Protein AF-A0A4Q4ZA10-F1 (afdb_monomer)

Mean predicted aligned error: 13.39 Å

Radius of gyration: 20.05 Å; Cα contacts (8 Å, |Δi|>4): 140; chains: 1; bounding box: 50×45×60 Å

Sequence (113 aa):
MTGTPTASTWWVEVFLGEIDGVSTASARLHTRDRTGLSAKGTAKLSPRDDDVPEIGYELATARALMNLAHQLMSSAADDISGLTHEDVTADDLEHVHEAGPARTDDPGWPSVG

pLDDT: mean 76.55, std 19.81, range [37.75, 98.56]

Foldseek 3Di:
DDDDDDDDDKDWDWDWDDDPQKTKIKIWIDDPDPPIQIFMFIGHDDPPDDPPVVVRNVRRVVRRVVRSVLVVLQVVQVVVCVVPVDRDHSVNVVPPPPPPDDDDDDDDDDDDD

Nearest PDB structures (foldseek):
  4wpy-assembly1_A-2  TM=9.479E-01  e=1.178E-07  Mycobacterium tuberculosis H37Rv
  5xs0-assembly2_M  TM=3.792E-01  e=2.345E-02  Homo sapiens
  8rjw-assembly1_F  TM=3.653E-01  e=1.938E-02  Homo sapiens
  8rjw-assembly1_E  TM=3.806E-01  e=2.838E-02  Homo sapiens
  3lyg-assembly1_A-2  TM=5.396E-01  e=4.649E-01  Colwellia psychrerythraea 34H

Organism: NCBI:txid2497878

Solvent-accessible surface area (backbone atoms only — not comparable to full-atom values): 7001 Å² total; per-residue (Å²): 135,88,76,81,89,83,86,86,88,70,51,71,50,73,50,74,48,73,56,97,80,26,24,27,17,38,29,34,45,47,62,98,55,90,76,65,50,65,21,60,18,65,24,69,70,58,96,84,49,80,90,53,70,64,61,22,40,54,49,0,38,53,43,2,48,51,47,35,50,54,51,51,44,40,53,51,23,51,55,48,20,74,74,68,80,48,94,52,53,53,75,64,65,73,61,64,78,76,80,73,74,82,87,77,90,88,86,83,84,83,88,79,134

Secondary structure (DSSP, 8-state):
--PPPP----EEEEEEEEETTEEEEEEEEE-SSS---EEEEEE---TTS---HHHHHHHHHHHHHHHHHHHHHHHHHHHHHHHHSS---HHHHH--------------PPP--

InterPro domains:
  IPR015057 Rv2632c-like [PF08962] (9-87)
  IPR038070 Rv2632c-like superfamily [G3DSA:3.30.160.240] (12-92)
  IPR038070 Rv2632c-like superfamily [SSF143212] (7-86)

Structure (mmCIF, N/CA/C/O backbone):
data_AF-A0A4Q4ZA10-F1
#
_entry.id   AF-A0A4Q4ZA10-F1
#
loop_
_atom_site.group_PDB
_atom_site.id
_atom_site.type_symbol
_atom_site.label_atom_id
_atom_site.label_alt_id
_atom_site.label_comp_id
_a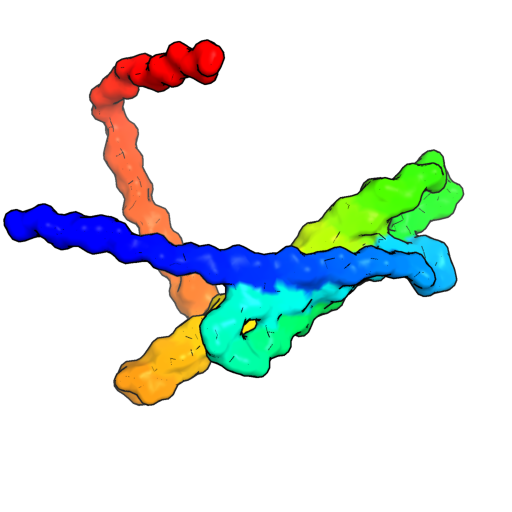tom_site.label_asym_id
_atom_site.label_entity_id
_atom_site.label_seq_id
_atom_site.pdbx_PDB_ins_code
_atom_site.Cartn_x
_atom_site.Cartn_y
_atom_site.Cartn_z
_atom_site.occupancy
_atom_site.B_iso_or_equiv
_atom_site.auth_seq_id
_atom_site.auth_comp_id
_atom_site.auth_asym_id
_atom_site.auth_atom_id
_atom_site.pdbx_PDB_model_num
ATOM 1 N N . MET A 1 1 ? -3.173 13.752 36.934 1.00 53.56 1 MET A N 1
ATOM 2 C CA . MET A 1 1 ? -3.434 12.372 36.477 1.00 53.56 1 MET A CA 1
ATOM 3 C C . MET A 1 1 ? -2.445 12.085 35.353 1.00 53.56 1 MET A C 1
ATOM 5 O O . MET A 1 1 ? -2.692 12.492 34.229 1.00 53.56 1 MET A O 1
ATOM 9 N N . THR A 1 2 ? -1.264 11.542 35.656 1.00 71.00 2 THR A N 1
ATOM 10 C CA . THR A 1 2 ? -0.252 11.225 34.632 1.00 71.00 2 THR A CA 1
ATOM 11 C C . THR A 1 2 ? -0.532 9.828 34.097 1.00 71.00 2 THR A C 1
ATOM 13 O O . THR A 1 2 ? -0.188 8.840 34.740 1.00 71.00 2 THR A O 1
ATOM 16 N N . GLY A 1 3 ? -1.225 9.746 32.962 1.00 75.31 3 GLY A N 1
ATOM 17 C CA . GLY A 1 3 ? -1.345 8.496 32.215 1.00 75.31 3 GLY A CA 1
ATOM 18 C C . GLY A 1 3 ? 0.005 8.129 31.600 1.00 75.31 3 GLY A C 1
ATOM 19 O O . GLY A 1 3 ? 0.712 9.000 31.096 1.00 75.31 3 GLY A O 1
ATOM 20 N N . THR A 1 4 ? 0.385 6.855 31.661 1.00 83.25 4 THR A N 1
ATOM 21 C CA . THR A 1 4 ? 1.558 6.350 30.938 1.00 83.25 4 THR A CA 1
ATOM 22 C C . THR A 1 4 ? 1.223 6.292 29.442 1.00 83.25 4 THR A C 1
ATOM 24 O O . THR A 1 4 ? 0.201 5.695 29.098 1.00 83.25 4 THR A O 1
ATOM 27 N N . PRO A 1 5 ? 2.036 6.879 28.545 1.00 81.69 5 PRO A N 1
ATOM 28 C CA . PRO A 1 5 ? 1.797 6.758 27.114 1.00 81.69 5 PRO A CA 1
ATOM 29 C C . PRO A 1 5 ? 1.912 5.293 26.683 1.00 81.69 5 PRO A C 1
ATOM 31 O O . PRO A 1 5 ? 2.904 4.625 26.975 1.00 81.69 5 PRO A O 1
ATOM 34 N N . THR A 1 6 ? 0.902 4.794 25.975 1.00 87.81 6 THR A N 1
ATOM 35 C CA . THR A 1 6 ? 0.936 3.481 25.324 1.00 87.81 6 THR A CA 1
ATOM 36 C C . THR A 1 6 ? 1.317 3.645 23.858 1.00 87.81 6 THR A C 1
ATOM 38 O O . THR A 1 6 ? 0.725 4.472 23.169 1.00 87.81 6 THR A O 1
ATOM 41 N N . ALA A 1 7 ? 2.251 2.830 23.365 1.00 86.38 7 ALA A N 1
ATOM 42 C CA . ALA A 1 7 ? 2.641 2.790 21.956 1.00 86.38 7 ALA A CA 1
ATOM 43 C C . ALA A 1 7 ? 2.383 1.400 21.359 1.00 86.38 7 ALA A C 1
ATOM 45 O O . ALA A 1 7 ? 2.444 0.384 22.055 1.00 86.38 7 ALA A O 1
ATOM 46 N N . SER A 1 8 ? 2.087 1.355 20.063 1.00 88.75 8 SER A N 1
ATOM 47 C CA . SER A 1 8 ? 2.004 0.122 19.277 1.00 88.75 8 SER A CA 1
ATOM 48 C C . SER A 1 8 ? 2.740 0.316 17.956 1.00 88.75 8 SER A C 1
ATOM 50 O O . SER A 1 8 ? 2.795 1.428 17.439 1.00 88.75 8 SER A O 1
ATOM 52 N N . THR A 1 9 ? 3.295 -0.769 17.420 1.00 90.06 9 THR A N 1
ATOM 53 C CA . THR A 1 9 ? 4.040 -0.766 16.156 1.00 90.06 9 THR A CA 1
ATOM 54 C C . THR A 1 9 ? 3.278 -1.561 15.110 1.00 90.06 9 THR A C 1
ATOM 56 O O . THR A 1 9 ? 2.914 -2.710 15.367 1.00 90.06 9 THR A O 1
ATOM 59 N N . TRP A 1 10 ? 3.091 -0.970 13.932 1.00 92.44 10 TRP A N 1
ATOM 60 C CA . TRP A 1 10 ? 2.647 -1.648 12.713 1.00 92.44 10 TRP A CA 1
ATOM 61 C C . TRP A 1 10 ? 3.764 -1.609 11.672 1.00 92.44 10 TRP A C 1
ATOM 63 O O . TRP 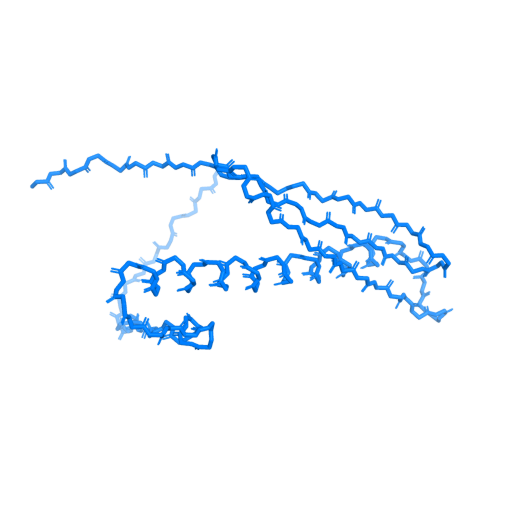A 1 10 ? 4.662 -0.769 11.750 1.00 92.44 10 TRP A O 1
ATOM 73 N N . TRP A 1 11 ? 3.721 -2.530 10.714 1.00 93.75 11 TRP A N 1
ATOM 74 C CA . TRP A 1 11 ? 4.747 -2.664 9.684 1.00 93.75 11 TRP A CA 1
ATOM 75 C C . TRP A 1 11 ? 4.110 -2.798 8.305 1.00 93.75 11 TRP A C 1
ATOM 77 O O . TRP A 1 11 ? 3.022 -3.357 8.160 1.00 93.75 11 TRP A O 1
ATOM 87 N N . VAL A 1 12 ? 4.800 -2.264 7.298 1.00 96.06 12 VAL A N 1
ATOM 88 C CA . VAL A 1 12 ? 4.419 -2.388 5.891 1.00 96.06 12 VA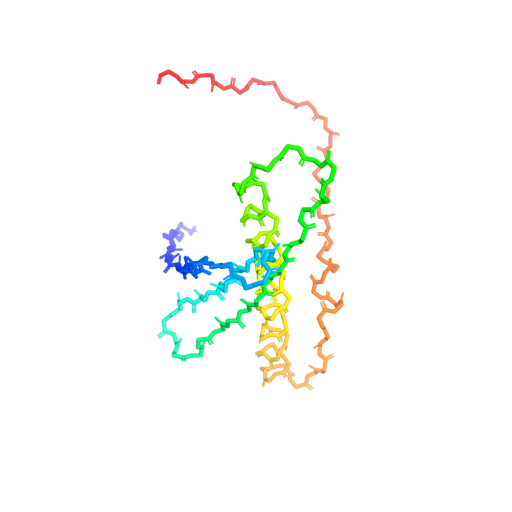L A CA 1
ATOM 89 C C . VAL A 1 12 ? 5.521 -3.143 5.161 1.00 96.06 12 VAL A C 1
ATOM 91 O O . VAL A 1 12 ? 6.677 -2.728 5.189 1.00 96.06 12 VAL A O 1
ATOM 94 N N . GLU A 1 13 ? 5.164 -4.238 4.496 1.00 96.44 13 GLU A N 1
ATOM 95 C CA . GLU A 1 13 ? 6.048 -4.908 3.539 1.00 96.44 13 GLU A CA 1
ATOM 96 C C . GLU A 1 13 ? 5.801 -4.349 2.144 1.00 96.44 13 GLU A C 1
ATOM 98 O O . GLU A 1 13 ? 4.651 -4.273 1.709 1.00 96.44 13 GLU A O 1
ATOM 103 N N . VAL A 1 14 ? 6.868 -3.997 1.429 1.00 97.38 14 VAL A N 1
ATOM 104 C CA . VAL A 1 14 ? 6.782 -3.562 0.033 1.00 97.38 14 VAL A CA 1
ATOM 105 C C . VAL A 1 14 ? 7.496 -4.575 -0.853 1.00 97.38 14 VAL A C 1
ATOM 107 O O . VAL A 1 14 ? 8.702 -4.777 -0.740 1.00 97.38 14 VAL A O 1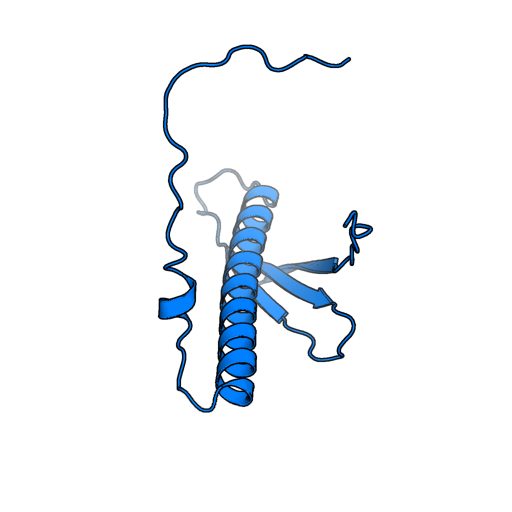
ATOM 110 N N . PHE A 1 15 ? 6.740 -5.200 -1.752 1.00 97.25 15 PHE A N 1
ATOM 111 C CA . PHE A 1 15 ? 7.255 -6.104 -2.775 1.00 97.25 15 PHE A CA 1
ATOM 112 C C . PHE A 1 15 ? 7.429 -5.335 -4.077 1.00 97.25 15 PHE A C 1
ATOM 114 O O . PHE A 1 15 ? 6.446 -4.828 -4.618 1.00 97.25 15 PHE A O 1
ATOM 121 N N . LEU A 1 16 ? 8.662 -5.261 -4.570 1.00 95.69 16 LEU A N 1
ATOM 122 C CA . LEU A 1 16 ? 9.007 -4.602 -5.826 1.00 95.69 16 LEU A CA 1
ATOM 123 C C . LEU A 1 16 ? 9.169 -5.633 -6.939 1.00 95.69 16 LEU A C 1
ATOM 125 O O . LEU A 1 16 ? 9.625 -6.752 -6.703 1.00 95.69 16 LEU A O 1
ATOM 129 N N . GLY A 1 17 ? 8.820 -5.249 -8.158 1.00 92.19 17 GLY A N 1
ATOM 130 C CA . GLY A 1 17 ? 9.054 -6.071 -9.339 1.00 92.19 17 GLY A CA 1
ATOM 131 C C . GLY A 1 17 ? 8.856 -5.279 -10.618 1.00 92.19 17 GLY A C 1
ATOM 132 O O . GLY A 1 17 ? 8.356 -4.160 -10.587 1.00 92.19 17 GLY A O 1
ATOM 133 N N . GLU A 1 18 ? 9.194 -5.868 -11.750 1.00 90.75 18 GLU A N 1
ATOM 134 C CA . GLU A 1 18 ? 9.041 -5.243 -13.059 1.00 90.75 18 GLU A CA 1
ATOM 135 C C . GLU A 1 18 ? 8.251 -6.171 -13.981 1.00 90.75 18 GLU A C 1
ATOM 137 O O . GLU A 1 18 ? 8.457 -7.387 -13.971 1.00 90.75 18 GLU A O 1
ATOM 142 N N . ILE A 1 19 ? 7.327 -5.604 -14.758 1.00 89.25 19 ILE A N 1
ATOM 143 C CA . ILE A 1 19 ? 6.555 -6.325 -15.774 1.00 89.25 19 ILE A CA 1
ATOM 144 C C . ILE A 1 19 ? 6.568 -5.479 -17.046 1.00 89.25 19 ILE A C 1
ATOM 146 O O . ILE A 1 19 ? 6.090 -4.349 -17.031 1.00 89.25 19 ILE A O 1
ATOM 150 N N . ASP A 1 20 ? 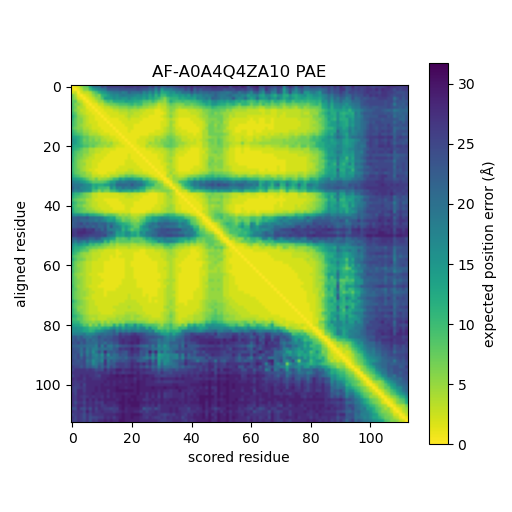7.120 -6.014 -18.135 1.00 88.50 20 ASP A N 1
ATOM 151 C CA . ASP A 1 20 ? 7.171 -5.358 -19.452 1.00 88.50 20 ASP A CA 1
ATOM 152 C C . ASP A 1 20 ? 7.760 -3.927 -19.425 1.00 88.50 20 ASP A C 1
ATOM 154 O O . ASP A 1 20 ? 7.241 -3.008 -20.068 1.00 88.50 20 ASP A O 1
ATOM 158 N N . GLY A 1 21 ? 8.833 -3.717 -18.650 1.00 84.88 21 GLY A N 1
ATOM 159 C CA . GLY A 1 21 ? 9.471 -2.404 -18.481 1.00 84.88 21 GLY A CA 1
ATOM 160 C C . GLY A 1 21 ? 8.655 -1.413 -17.640 1.00 84.88 21 GLY A C 1
ATOM 161 O O . GLY A 1 21 ? 8.854 -0.200 -17.724 1.00 84.88 21 GLY A O 1
ATOM 162 N N . VAL A 1 22 ? 7.688 -1.904 -16.863 1.00 89.62 22 VAL A N 1
ATOM 163 C CA . VAL A 1 22 ? 6.912 -1.123 -15.895 1.00 89.62 22 VAL A CA 1
ATOM 164 C C . VAL A 1 22 ? 7.305 -1.566 -14.493 1.00 89.62 22 VAL A C 1
ATOM 166 O O . VAL A 1 22 ? 7.088 -2.720 -14.117 1.00 89.62 22 VAL A O 1
ATOM 169 N N . SER A 1 23 ? 7.837 -0.643 -13.696 1.00 93.31 23 SER A N 1
ATOM 170 C CA . SER A 1 23 ? 8.093 -0.866 -12.276 1.00 93.31 23 SER A CA 1
ATOM 171 C C . SER A 1 23 ? 6.771 -1.028 -11.531 1.00 93.31 23 SER A C 1
ATOM 173 O O . SER A 1 23 ? 5.810 -0.282 -11.736 1.00 93.31 23 SER A O 1
ATOM 175 N N . THR A 1 24 ? 6.722 -1.997 -10.633 1.00 96.25 24 THR A N 1
ATOM 176 C CA . THR A 1 24 ? 5.555 -2.353 -9.832 1.00 96.25 24 THR A CA 1
ATOM 177 C C . THR A 1 24 ? 5.947 -2.431 -8.363 1.00 96.25 24 THR A C 1
ATOM 179 O O . THR A 1 24 ? 7.061 -2.829 -8.022 1.00 96.25 24 THR A O 1
ATOM 182 N N . ALA A 1 25 ? 5.017 -2.057 -7.491 1.00 98.00 25 ALA A N 1
ATOM 183 C CA . ALA A 1 25 ? 5.139 -2.214 -6.053 1.00 98.00 25 ALA A CA 1
ATOM 184 C C . ALA A 1 25 ? 3.819 -2.733 -5.474 1.00 98.00 25 ALA A C 1
ATOM 186 O O . ALA A 1 25 ? 2.739 -2.327 -5.909 1.00 98.00 25 ALA A O 1
ATOM 187 N N . SER A 1 26 ? 3.892 -3.620 -4.486 1.00 98.19 26 SER A N 1
ATOM 188 C CA . SER A 1 26 ? 2.755 -4.036 -3.659 1.00 98.19 26 SER A CA 1
ATOM 189 C C . SER A 1 26 ? 3.080 -3.780 -2.193 1.00 98.19 26 SER A C 1
ATOM 191 O O . SER A 1 26 ? 4.011 -4.381 -1.669 1.00 98.19 26 SER A O 1
ATOM 193 N N . ALA A 1 27 ? 2.323 -2.900 -1.544 1.00 98.12 27 ALA A N 1
ATOM 194 C CA . ALA A 1 27 ? 2.450 -2.574 -0.130 1.00 98.12 27 ALA A CA 1
ATOM 195 C C . ALA A 1 27 ? 1.421 -3.372 0.678 1.00 98.12 27 ALA A C 1
ATOM 197 O O . ALA A 1 27 ? 0.235 -3.356 0.348 1.00 98.12 27 ALA A O 1
ATOM 198 N N . ARG A 1 28 ? 1.860 -4.063 1.728 1.00 96.50 28 ARG A N 1
ATOM 199 C CA . ARG A 1 28 ? 1.014 -4.862 2.618 1.00 96.50 28 ARG A CA 1
ATOM 200 C C . ARG A 1 28 ? 1.162 -4.374 4.050 1.00 96.50 28 ARG A C 1
ATOM 202 O O . ARG A 1 28 ? 2.254 -4.459 4.605 1.00 96.50 28 ARG A O 1
ATOM 209 N N . LEU A 1 29 ? 0.069 -3.896 4.638 1.00 95.38 29 LEU A N 1
ATOM 210 C CA . LEU A 1 29 ? 0.013 -3.521 6.045 1.00 95.38 29 LEU A CA 1
ATOM 211 C C . LEU A 1 29 ? -0.197 -4.763 6.908 1.00 95.38 29 LEU A C 1
ATOM 213 O O . LEU A 1 29 ? -1.063 -5.598 6.637 1.00 95.38 29 LEU A O 1
ATOM 217 N N . HIS A 1 30 ? 0.561 -4.832 7.992 1.00 91.06 30 HIS A N 1
ATOM 218 C CA . HIS A 1 30 ? 0.408 -5.843 9.019 1.00 91.06 30 HIS A CA 1
ATOM 219 C C . HIS A 1 30 ? 0.079 -5.175 10.349 1.00 91.06 30 HIS A C 1
ATOM 221 O O . HIS A 1 30 ? 0.900 -4.462 10.938 1.00 91.06 30 HIS A O 1
ATOM 227 N N . THR A 1 31 ? -1.138 -5.426 10.819 1.00 86.44 31 THR A N 1
ATOM 228 C CA . THR A 1 31 ? -1.630 -4.997 12.130 1.00 86.44 31 THR A CA 1
ATOM 229 C C . THR A 1 31 ? -1.818 -6.222 13.033 1.00 86.44 31 THR A C 1
ATOM 231 O O . THR A 1 31 ? -1.458 -7.346 12.672 1.00 86.44 31 THR A O 1
ATOM 234 N N . ARG A 1 32 ? -2.334 -6.019 14.252 1.00 76.19 32 ARG A N 1
ATOM 235 C CA . ARG A 1 32 ? -2.660 -7.135 15.158 1.00 76.19 32 ARG A CA 1
ATOM 236 C C . ARG A 1 32 ? -3.809 -7.994 14.628 1.00 76.19 32 ARG A C 1
ATOM 238 O O . ARG A 1 32 ? -3.840 -9.192 14.909 1.00 76.19 32 ARG A O 1
ATOM 245 N N . ASP A 1 33 ? -4.697 -7.391 13.847 1.00 63.94 33 ASP A N 1
ATOM 246 C CA . ASP A 1 33 ? -5.850 -8.057 13.269 1.00 63.94 33 ASP A CA 1
ATOM 247 C C . ASP A 1 33 ? -5.501 -8.545 11.862 1.00 63.94 33 ASP A C 1
ATOM 249 O O . ASP A 1 33 ? -4.812 -7.889 11.085 1.00 63.94 33 ASP A O 1
ATOM 253 N N . ARG A 1 34 ? -5.932 -9.763 11.524 1.00 55.88 34 ARG A N 1
ATOM 254 C CA . ARG A 1 34 ? -5.577 -10.434 10.258 1.00 55.88 34 ARG A CA 1
ATOM 255 C C . ARG A 1 34 ? -6.245 -9.825 9.015 1.00 55.88 34 ARG A C 1
ATOM 257 O O . ARG A 1 34 ? -6.164 -10.418 7.938 1.00 55.88 34 ARG A O 1
ATOM 264 N N . THR A 1 35 ? -6.878 -8.662 9.140 1.00 61.03 35 THR A N 1
ATOM 265 C CA . THR A 1 35 ? -7.351 -7.823 8.036 1.00 61.03 35 THR A CA 1
ATOM 266 C C . THR A 1 35 ? -6.139 -7.220 7.323 1.00 61.03 35 THR A C 1
ATOM 268 O O . THR A 1 35 ? -5.747 -6.076 7.518 1.00 61.03 35 THR A O 1
ATOM 271 N N . GLY A 1 36 ? -5.465 -8.050 6.525 1.00 74.94 36 GLY A N 1
ATOM 272 C CA . GLY A 1 36 ? -4.283 -7.645 5.775 1.00 74.94 36 GLY A CA 1
ATOM 273 C C . GLY A 1 36 ? -4.666 -6.708 4.637 1.00 74.94 36 GLY A C 1
ATOM 274 O O . GLY A 1 36 ? -4.990 -7.178 3.547 1.00 74.94 36 GLY A O 1
ATOM 275 N N . LEU A 1 37 ? -4.615 -5.398 4.882 1.00 92.81 37 LEU A N 1
ATOM 276 C CA . LEU A 1 37 ? -4.740 -4.404 3.822 1.00 92.81 37 LEU A CA 1
ATOM 277 C C . LEU A 1 37 ? -3.533 -4.503 2.893 1.00 92.81 37 LEU A C 1
ATOM 279 O O . LEU A 1 37 ? -2.383 -4.621 3.331 1.00 92.81 37 LEU A O 1
ATOM 283 N N . SER A 1 38 ? -3.797 -4.466 1.592 1.00 95.56 38 SER A N 1
ATOM 284 C CA . SER A 1 38 ? -2.739 -4.450 0.594 1.00 95.56 38 SER A CA 1
ATOM 285 C C . SER A 1 38 ? -3.137 -3.624 -0.615 1.00 95.56 38 SER A C 1
ATOM 287 O O . SER A 1 38 ? -4.283 -3.643 -1.067 1.00 95.56 38 SER A O 1
ATOM 289 N N . ALA A 1 39 ? -2.167 -2.905 -1.159 1.00 97.88 39 ALA A N 1
ATOM 290 C CA . ALA A 1 39 ? -2.373 -2.021 -2.287 1.00 97.88 39 ALA A CA 1
ATOM 291 C C . ALA A 1 39 ? -1.202 -2.097 -3.261 1.00 97.88 39 ALA A C 1
ATOM 293 O O . ALA A 1 39 ? -0.084 -2.458 -2.895 1.00 97.88 39 ALA A O 1
ATOM 294 N N . LYS A 1 40 ? -1.467 -1.760 -4.523 1.00 98.12 40 LYS A N 1
ATOM 295 C CA . LYS A 1 40 ? -0.477 -1.808 -5.603 1.00 98.12 40 LYS A CA 1
ATOM 296 C C . LYS A 1 40 ? -0.221 -0.426 -6.176 1.00 98.12 40 LYS A C 1
ATOM 298 O O . LYS A 1 40 ? -1.109 0.423 -6.168 1.00 98.12 40 LYS A O 1
ATOM 303 N N . GLY A 1 41 ? 0.971 -0.236 -6.722 1.00 97.69 41 GLY A N 1
ATOM 304 C CA . GLY A 1 41 ? 1.366 0.936 -7.490 1.00 97.69 41 GLY A CA 1
ATOM 305 C C . GLY A 1 41 ? 2.242 0.528 -8.668 1.00 97.69 41 GLY A C 1
ATOM 306 O O . GLY A 1 41 ? 2.929 -0.491 -8.625 1.00 97.69 41 GLY A O 1
ATOM 307 N N . THR A 1 42 ? 2.191 1.311 -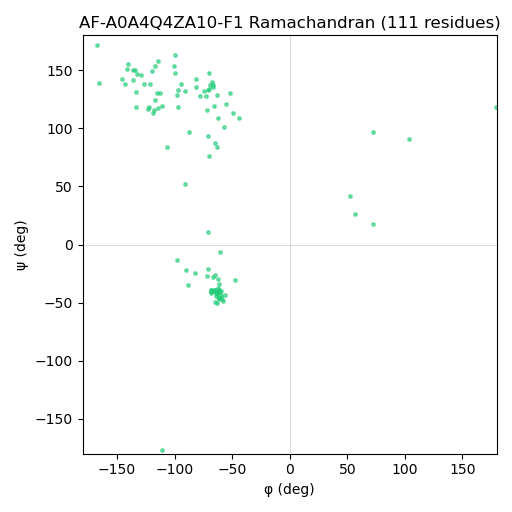9.742 1.00 96.38 42 THR A N 1
ATOM 308 C CA . THR A 1 42 ? 2.982 1.073 -10.956 1.00 96.38 42 THR A CA 1
ATOM 309 C C . THR A 1 42 ? 3.586 2.373 -11.458 1.00 96.38 42 THR A C 1
ATOM 311 O O . THR A 1 42 ? 2.970 3.432 -11.314 1.00 96.38 42 THR A O 1
ATOM 314 N N . ALA A 1 43 ? 4.742 2.307 -12.106 1.00 93.06 43 ALA A N 1
ATOM 315 C CA . ALA A 1 43 ? 5.393 3.434 -12.756 1.00 93.06 43 ALA A CA 1
ATOM 316 C C . ALA A 1 43 ? 6.066 2.987 -14.054 1.00 93.06 43 ALA A C 1
ATOM 318 O O . ALA A 1 43 ? 6.681 1.930 -14.114 1.00 93.06 43 ALA A O 1
ATOM 319 N N . LYS A 1 44 ? 5.939 3.808 -15.096 1.00 85.50 44 LYS A N 1
ATOM 320 C CA . LYS A 1 44 ? 6.616 3.607 -16.374 1.00 85.50 44 LYS A CA 1
ATOM 321 C C . LYS A 1 44 ? 7.538 4.796 -16.599 1.00 85.50 44 LYS A C 1
ATOM 323 O O . LYS A 1 44 ? 7.038 5.917 -16.700 1.00 85.50 44 LYS A O 1
ATOM 328 N N . LEU A 1 45 ? 8.845 4.553 -16.637 1.00 72.94 45 LEU A N 1
ATOM 329 C CA . LEU A 1 45 ? 9.819 5.572 -17.022 1.00 72.94 45 LEU A CA 1
ATOM 330 C C . LEU A 1 45 ? 9.682 5.860 -18.523 1.00 72.94 45 LEU A C 1
ATOM 332 O O . LEU A 1 45 ? 9.275 4.993 -19.306 1.00 72.94 45 LEU A O 1
ATOM 336 N N . SER A 1 46 ? 9.944 7.103 -18.929 1.00 63.16 46 SER A N 1
ATOM 337 C CA . SER A 1 46 ? 9.946 7.444 -20.348 1.00 63.16 46 SER A CA 1
ATOM 338 C C . SER A 1 46 ? 11.132 6.741 -21.013 1.00 63.16 46 SER A C 1
ATOM 340 O O . SER A 1 46 ? 12.227 6.797 -20.469 1.00 63.16 46 SER A O 1
ATOM 342 N N . PRO A 1 47 ? 10.995 6.183 -22.230 1.00 58.47 47 PRO A N 1
ATOM 343 C CA . PRO A 1 47 ? 12.129 5.618 -22.975 1.00 58.47 47 PRO A CA 1
ATOM 344 C C . PRO A 1 47 ? 13.240 6.631 -23.308 1.00 58.47 47 PRO A C 1
ATOM 346 O O . PRO A 1 47 ? 14.233 6.273 -23.934 1.00 58.47 47 PRO A O 1
ATOM 349 N N . ARG A 1 48 ? 13.004 7.919 -23.018 1.00 58.62 48 ARG A N 1
ATOM 350 C CA . ARG A 1 48 ? 13.935 9.037 -23.210 1.00 58.62 48 ARG A CA 1
ATOM 351 C C . ARG A 1 48 ? 14.681 9.431 -21.938 1.00 58.62 48 ARG A C 1
ATOM 353 O O . ARG A 1 48 ? 15.613 10.221 -22.046 1.00 58.62 48 ARG A O 1
ATOM 360 N N . ASP A 1 49 ? 14.234 8.951 -20.785 1.00 59.75 49 ASP A N 1
ATOM 361 C CA . ASP A 1 49 ? 14.938 9.161 -19.530 1.00 59.75 49 ASP A CA 1
ATOM 362 C C . ASP A 1 49 ? 16.054 8.117 -19.459 1.00 59.75 49 ASP A C 1
ATOM 364 O O . ASP A 1 49 ? 15.869 6.989 -19.924 1.00 59.75 49 ASP A O 1
ATOM 368 N N . ASP A 1 50 ? 17.218 8.496 -18.926 1.00 56.44 50 ASP A N 1
ATOM 369 C CA . ASP A 1 50 ? 18.242 7.509 -18.597 1.00 56.44 50 ASP A CA 1
ATOM 370 C C . ASP A 1 50 ? 17.583 6.433 -17.732 1.00 56.44 50 ASP A C 1
ATOM 372 O O . ASP A 1 50 ? 16.848 6.745 -16.791 1.00 56.44 50 ASP A O 1
ATOM 376 N N . ASP A 1 51 ? 17.788 5.175 -18.113 1.00 55.03 51 ASP A N 1
ATOM 377 C CA . ASP A 1 51 ? 17.184 4.013 -17.478 1.00 55.03 51 ASP A CA 1
ATOM 378 C C . ASP A 1 51 ? 17.738 3.933 -16.048 1.00 55.03 51 ASP A C 1
ATOM 380 O O . ASP A 1 51 ? 18.781 3.327 -15.788 1.00 55.03 51 ASP A O 1
ATOM 384 N N . VAL A 1 52 ? 17.083 4.629 -15.116 1.00 63.53 52 VAL A N 1
ATOM 385 C CA . VAL A 1 52 ? 17.355 4.565 -13.680 1.00 63.53 52 VAL A CA 1
ATOM 386 C C . VAL A 1 52 ? 16.210 3.772 -13.053 1.00 63.53 52 VAL A C 1
ATOM 388 O O . VAL A 1 52 ? 15.248 4.371 -12.561 1.00 63.53 52 VAL A O 1
ATOM 391 N N . PRO A 1 53 ? 16.288 2.423 -13.065 1.00 67.00 53 PRO A N 1
ATOM 392 C CA . PRO A 1 53 ? 15.270 1.542 -12.498 1.00 67.00 53 PRO A CA 1
ATOM 393 C C . PRO A 1 53 ? 14.804 1.940 -11.091 1.00 67.00 53 PRO A C 1
ATOM 395 O O . PRO A 1 53 ? 13.641 1.739 -10.742 1.00 67.00 53 PRO A O 1
ATOM 398 N N . GLU A 1 54 ? 15.685 2.545 -10.289 1.00 76.75 54 GLU A N 1
ATOM 399 C CA . GLU A 1 54 ? 15.387 2.991 -8.924 1.00 76.75 54 GLU A CA 1
ATOM 400 C C . GLU A 1 54 ? 14.266 4.045 -8.868 1.00 76.75 54 GLU A C 1
ATOM 402 O O . GLU A 1 54 ? 13.368 3.915 -8.038 1.00 76.75 54 GLU A O 1
ATOM 407 N N . ILE A 1 55 ? 14.209 4.998 -9.810 1.00 85.06 55 ILE A N 1
ATOM 408 C CA . ILE A 1 55 ? 13.164 6.044 -9.839 1.00 85.06 55 ILE A CA 1
ATOM 409 C C . ILE A 1 55 ? 11.781 5.424 -10.089 1.00 85.06 55 ILE A C 1
ATOM 411 O O . ILE A 1 55 ? 10.773 5.821 -9.495 1.00 85.06 55 ILE A O 1
ATOM 415 N N . GLY A 1 56 ? 11.718 4.417 -10.964 1.00 90.75 56 GLY A N 1
ATOM 416 C CA . GLY A 1 56 ? 10.487 3.681 -11.230 1.00 90.75 56 GLY A CA 1
ATOM 417 C C . GLY A 1 56 ? 9.986 2.944 -9.986 1.00 90.75 56 GLY A C 1
ATOM 418 O O . GLY A 1 56 ? 8.790 2.987 -9.682 1.00 90.75 56 GL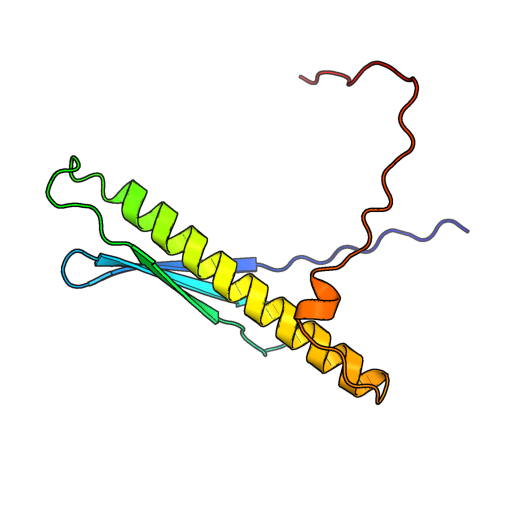Y A O 1
ATOM 419 N N . TYR A 1 57 ? 10.886 2.323 -9.220 1.00 92.25 57 TYR A N 1
ATOM 420 C CA . TYR A 1 57 ? 10.527 1.654 -7.969 1.00 92.25 57 TYR A CA 1
ATOM 421 C C . TYR A 1 57 ? 10.094 2.621 -6.871 1.00 92.25 57 TYR A C 1
ATOM 423 O O . TYR A 1 57 ? 9.102 2.344 -6.194 1.00 92.25 57 TYR A O 1
ATOM 431 N N . GLU A 1 58 ? 10.765 3.761 -6.716 1.00 94.56 58 GLU A N 1
ATOM 432 C CA . GLU A 1 58 ? 10.363 4.811 -5.776 1.00 94.56 58 GLU A CA 1
ATOM 433 C C . GLU A 1 58 ? 8.946 5.307 -6.082 1.00 94.56 58 GLU A C 1
ATOM 435 O O . GLU A 1 58 ? 8.080 5.332 -5.202 1.00 94.56 58 GLU A O 1
ATOM 440 N N . LEU A 1 59 ? 8.665 5.615 -7.353 1.00 94.75 59 LEU A N 1
ATOM 441 C CA . LEU A 1 59 ? 7.356 6.112 -7.768 1.00 94.75 59 LEU A CA 1
ATOM 442 C C . LEU A 1 59 ? 6.262 5.040 -7.659 1.00 94.75 59 LEU A C 1
ATOM 444 O O . LEU A 1 59 ? 5.149 5.332 -7.213 1.00 94.75 59 LEU A O 1
ATOM 448 N N . ALA A 1 60 ? 6.557 3.796 -8.047 1.00 96.44 60 ALA A N 1
ATOM 449 C CA . ALA A 1 60 ? 5.630 2.683 -7.869 1.00 96.44 60 ALA A CA 1
ATOM 450 C C . ALA A 1 60 ? 5.325 2.456 -6.379 1.00 96.44 60 ALA A C 1
ATOM 452 O O . ALA A 1 60 ? 4.162 2.266 -6.018 1.00 96.44 60 ALA A O 1
ATOM 453 N N . THR A 1 61 ? 6.339 2.551 -5.513 1.00 97.75 61 THR A N 1
ATOM 454 C CA . THR A 1 61 ? 6.202 2.426 -4.055 1.00 97.75 61 THR A CA 1
ATOM 455 C C . THR A 1 61 ? 5.334 3.531 -3.479 1.00 97.75 61 THR A C 1
ATOM 457 O O . THR A 1 61 ? 4.371 3.233 -2.775 1.00 97.75 61 THR A O 1
ATOM 460 N N . ALA A 1 62 ? 5.605 4.793 -3.819 1.00 98.00 62 ALA A N 1
ATOM 461 C CA . ALA A 1 62 ? 4.807 5.929 -3.359 1.00 98.00 62 ALA A CA 1
ATOM 462 C C . ALA A 1 62 ? 3.324 5.760 -3.724 1.00 98.00 62 ALA A C 1
ATOM 464 O O . ALA A 1 62 ? 2.445 5.943 -2.883 1.00 98.00 62 ALA A O 1
ATOM 465 N N . ARG A 1 63 ? 3.041 5.315 -4.956 1.00 98.25 63 ARG A N 1
ATOM 466 C CA . ARG A 1 63 ? 1.673 5.022 -5.415 1.00 98.25 63 ARG A CA 1
ATOM 467 C C . ARG A 1 63 ? 1.030 3.868 -4.646 1.00 98.25 63 ARG A C 1
ATOM 469 O O . ARG A 1 63 ? -0.141 3.960 -4.289 1.00 98.25 63 ARG A O 1
ATOM 476 N N . ALA A 1 64 ? 1.776 2.800 -4.364 1.00 98.56 64 ALA A N 1
ATOM 477 C CA . ALA A 1 64 ? 1.273 1.690 -3.559 1.00 98.56 64 ALA A CA 1
ATOM 478 C C . ALA A 1 64 ? 0.933 2.139 -2.128 1.00 98.56 64 ALA A C 1
ATOM 480 O O . ALA A 1 64 ? -0.118 1.767 -1.610 1.00 98.56 64 ALA A O 1
ATOM 481 N N . LEU A 1 65 ? 1.779 2.971 -1.514 1.00 98.31 65 LEU A N 1
ATOM 482 C CA . LEU A 1 65 ? 1.561 3.505 -0.168 1.00 98.31 65 LEU A CA 1
ATOM 483 C C . LEU A 1 65 ? 0.391 4.492 -0.108 1.00 98.31 65 LEU A C 1
ATOM 485 O O . LEU A 1 65 ? -0.393 4.426 0.832 1.00 98.31 65 LEU A O 1
ATOM 489 N N . MET A 1 66 ? 0.219 5.347 -1.118 1.00 98.50 66 MET A N 1
ATOM 490 C CA . MET A 1 66 ? -0.941 6.241 -1.217 1.00 98.50 66 MET A CA 1
ATOM 491 C C . MET A 1 66 ? -2.249 5.446 -1.306 1.00 98.50 66 MET A C 1
ATOM 493 O O . MET A 1 66 ? -3.185 5.691 -0.551 1.00 98.50 66 MET A O 1
ATOM 497 N N . ASN A 1 67 ? -2.285 4.422 -2.163 1.00 98.19 67 ASN A N 1
ATOM 498 C CA . ASN A 1 67 ? -3.448 3.544 -2.270 1.00 98.19 67 ASN A CA 1
ATOM 499 C C . ASN A 1 67 ? -3.718 2.782 -0.960 1.00 98.19 67 ASN A C 1
ATOM 501 O O . ASN A 1 67 ? -4.875 2.593 -0.590 1.00 98.19 67 ASN A O 1
ATOM 505 N N . LEU A 1 68 ? -2.669 2.360 -0.247 1.00 97.50 68 LEU A N 1
ATOM 506 C CA . LEU A 1 68 ? -2.800 1.718 1.063 1.00 97.50 68 LEU A CA 1
ATOM 507 C C . LEU A 1 68 ? -3.349 2.690 2.116 1.00 97.50 68 LEU A C 1
ATOM 509 O O . LEU A 1 68 ? -4.194 2.295 2.914 1.00 97.50 68 LEU A O 1
ATOM 513 N N . ALA A 1 69 ? -2.911 3.952 2.099 1.00 96.44 69 ALA A N 1
ATOM 514 C CA . ALA A 1 69 ? -3.422 4.993 2.985 1.00 96.44 69 ALA A CA 1
ATOM 515 C C . ALA A 1 69 ? -4.919 5.239 2.753 1.00 96.44 69 ALA A C 1
ATOM 517 O O . ALA A 1 69 ? -5.683 5.232 3.713 1.00 96.44 69 ALA A O 1
ATOM 518 N N . HIS A 1 70 ? -5.360 5.349 1.494 1.00 96.44 70 HIS A N 1
ATOM 519 C CA . HIS A 1 70 ? -6.786 5.482 1.171 1.00 96.44 70 HIS A CA 1
ATOM 520 C C . HIS A 1 70 ? -7.610 4.287 1.676 1.00 96.44 70 HIS A C 1
ATOM 522 O O . HIS A 1 70 ? -8.670 4.474 2.268 1.00 96.44 70 HIS A O 1
ATOM 528 N N . GLN A 1 71 ? -7.113 3.056 1.501 1.00 94.94 71 GLN A N 1
ATOM 529 C CA . GLN A 1 71 ? -7.789 1.869 2.039 1.00 94.94 71 GLN A CA 1
ATOM 530 C C . GLN A 1 71 ? -7.871 1.891 3.569 1.00 94.94 71 GLN A C 1
ATOM 532 O O . GLN A 1 71 ? -8.897 1.518 4.131 1.00 94.94 71 GLN A O 1
ATOM 537 N N . LEU A 1 72 ? -6.804 2.327 4.244 1.00 93.50 72 LEU A N 1
ATOM 538 C CA . LEU A 1 72 ? -6.779 2.416 5.700 1.00 93.50 72 LEU A CA 1
ATOM 539 C C . LEU A 1 72 ? -7.767 3.469 6.219 1.00 93.50 72 LEU A C 1
ATOM 541 O O . LEU A 1 72 ? -8.451 3.212 7.205 1.00 93.50 72 LEU A O 1
ATOM 545 N N . MET A 1 73 ? -7.887 4.612 5.537 1.00 92.81 73 MET A N 1
ATOM 546 C CA . MET A 1 73 ? -8.894 5.627 5.863 1.00 92.81 73 MET A CA 1
ATOM 547 C C . MET A 1 73 ? -10.316 5.097 5.659 1.00 92.81 73 MET A C 1
ATOM 549 O O . MET A 1 73 ? -11.146 5.261 6.546 1.00 92.81 73 MET A O 1
ATOM 553 N N . SER A 1 74 ? -10.582 4.391 4.553 1.00 90.88 74 SER A N 1
ATOM 554 C CA . SER A 1 74 ? -11.884 3.745 4.326 1.00 90.88 74 SER A CA 1
ATOM 555 C C . SER A 1 74 ? -12.215 2.732 5.423 1.00 90.88 74 SER A C 1
ATOM 557 O O . SER A 1 74 ? -13.314 2.762 5.959 1.00 90.88 74 SER A O 1
ATOM 559 N N . SER A 1 75 ? -11.257 1.882 5.809 1.00 89.38 75 SER A N 1
ATOM 560 C CA . SER A 1 75 ? -11.453 0.914 6.896 1.00 89.38 75 SER A CA 1
ATOM 561 C C . SER A 1 75 ? -11.757 1.601 8.228 1.00 89.38 75 SER A C 1
ATOM 563 O O . SER A 1 75 ? -12.590 1.119 8.984 1.00 89.38 75 SER A O 1
ATOM 565 N N . ALA A 1 76 ? -11.099 2.726 8.521 1.00 88.62 76 ALA A N 1
ATOM 566 C CA . ALA A 1 76 ? -11.370 3.492 9.732 1.00 88.62 76 ALA A CA 1
ATOM 567 C C . ALA A 1 76 ? -12.764 4.144 9.704 1.00 88.62 76 ALA A C 1
ATOM 569 O O . ALA A 1 76 ? -13.440 4.168 10.731 1.00 88.62 76 ALA A O 1
ATOM 570 N N . ALA A 1 77 ? -13.204 4.650 8.548 1.00 87.12 77 ALA A N 1
ATOM 571 C CA . ALA A 1 77 ? -14.555 5.181 8.373 1.00 87.12 77 ALA A CA 1
ATOM 572 C C . ALA A 1 77 ? -15.616 4.091 8.600 1.00 87.12 77 ALA A C 1
ATOM 574 O O . ALA A 1 77 ? -16.563 4.302 9.361 1.00 87.12 77 ALA A O 1
ATOM 575 N N . ASP A 1 78 ? -15.404 2.901 8.027 1.00 85.75 78 ASP A N 1
ATOM 576 C CA . ASP A 1 78 ? -16.270 1.734 8.223 1.00 85.75 78 ASP A CA 1
ATOM 577 C C . ASP A 1 78 ? -16.352 1.351 9.712 1.00 85.75 78 ASP A C 1
ATOM 579 O O . ASP A 1 78 ? -17.449 1.188 10.252 1.00 85.75 78 ASP A O 1
ATOM 583 N N . ASP A 1 79 ? -15.212 1.289 10.409 1.00 85.12 79 ASP A N 1
ATOM 584 C CA . ASP A 1 79 ? -15.162 0.978 11.842 1.00 85.12 79 ASP A CA 1
ATOM 585 C C . ASP A 1 79 ? -15.900 2.028 12.691 1.00 85.12 79 ASP A C 1
ATOM 587 O O . ASP A 1 79 ? -16.625 1.677 13.626 1.00 85.12 79 ASP A O 1
ATOM 591 N N . ILE A 1 80 ? -15.752 3.319 12.370 1.00 83.12 80 ILE A N 1
ATOM 592 C CA . ILE A 1 80 ? -16.455 4.405 13.066 1.00 83.12 80 ILE A CA 1
ATOM 593 C C . ILE A 1 80 ? -17.962 4.287 12.840 1.00 83.12 80 ILE A C 1
ATOM 595 O O . ILE A 1 80 ? -18.710 4.286 13.817 1.00 83.12 80 ILE A O 1
ATOM 599 N N . SER A 1 81 ? -18.407 4.134 11.590 1.00 76.81 81 SER A N 1
ATOM 600 C CA . SER A 1 81 ? -19.835 4.038 11.254 1.00 76.81 81 SER A CA 1
ATOM 601 C C . SER A 1 81 ? -20.520 2.848 11.937 1.00 76.81 81 SER A C 1
ATOM 603 O O . SER A 1 81 ? -21.618 2.979 12.484 1.00 76.81 81 SER A O 1
ATOM 605 N N . GLY A 1 82 ? -19.836 1.699 12.013 1.00 75.25 82 GLY A N 1
ATOM 606 C CA . GLY A 1 82 ? -20.326 0.511 12.713 1.00 75.25 82 GLY A CA 1
ATOM 607 C C . GLY A 1 82 ? -20.468 0.701 14.228 1.00 75.25 82 GLY A C 1
ATOM 608 O O . GLY A 1 82 ? -21.298 0.041 14.857 1.00 75.25 82 GLY A O 1
ATOM 609 N N . LEU A 1 83 ? -19.695 1.616 14.821 1.00 71.56 83 LEU A N 1
ATOM 610 C CA . LEU A 1 83 ? -19.771 1.963 16.241 1.00 71.56 83 LEU A CA 1
ATOM 611 C C . LEU A 1 83 ? -20.791 3.078 16.523 1.00 71.56 83 LEU A C 1
ATOM 613 O O . LEU A 1 83 ? -21.450 3.041 17.565 1.00 71.56 83 LEU A O 1
ATOM 617 N N . THR A 1 84 ? -20.945 4.051 15.621 1.00 62.59 84 THR A N 1
ATOM 618 C CA . THR A 1 84 ? -21.819 5.225 15.808 1.00 62.59 84 THR A CA 1
ATOM 619 C C . THR A 1 84 ? -23.249 5.023 15.303 1.00 62.59 84 THR A C 1
ATOM 621 O O . THR A 1 84 ? -24.145 5.700 15.802 1.00 62.59 84 THR A O 1
ATOM 624 N N . HIS A 1 85 ? -23.491 4.083 14.378 1.00 59.41 85 HIS A N 1
ATOM 625 C CA . HIS A 1 85 ? -24.735 3.978 13.592 1.00 59.41 85 HIS A CA 1
ATOM 626 C C . HIS A 1 85 ? -25.068 5.261 12.790 1.00 59.41 85 HIS A C 1
ATOM 628 O O . HIS A 1 85 ? -26.235 5.521 12.495 1.00 59.41 85 HIS A O 1
ATOM 634 N N . GLU A 1 86 ? -24.053 6.053 12.431 1.00 53.00 86 GLU A N 1
ATOM 635 C CA . GLU A 1 86 ? -24.127 7.171 11.476 1.00 53.00 86 GLU A CA 1
ATOM 636 C C . GLU A 1 86 ? -23.146 6.909 10.322 1.00 53.00 86 GLU A C 1
ATOM 638 O O . GLU A 1 86 ? -22.025 6.457 10.559 1.00 53.00 86 GLU A O 1
ATOM 643 N N . ASP A 1 87 ? -23.553 7.192 9.081 1.00 51.03 87 ASP A N 1
ATOM 644 C CA . ASP A 1 87 ? -22.708 7.018 7.893 1.00 51.03 87 ASP A CA 1
ATOM 645 C C . ASP A 1 87 ? -21.601 8.092 7.857 1.00 51.03 87 ASP A C 1
ATOM 647 O O . ASP A 1 87 ? -21.893 9.281 7.729 1.00 51.03 87 ASP A O 1
ATOM 651 N N . VAL A 1 88 ? -20.333 7.677 7.952 1.00 58.59 88 VAL A N 1
ATOM 652 C CA . VAL A 1 88 ? -19.144 8.543 7.819 1.00 58.59 88 VAL A CA 1
ATOM 653 C C . VAL A 1 88 ? -18.368 8.110 6.577 1.00 58.59 88 VAL A C 1
ATOM 655 O O . VAL A 1 88 ? -18.100 6.922 6.406 1.00 58.59 88 VAL A O 1
ATOM 658 N N . THR A 1 89 ? -18.006 9.050 5.702 1.00 71.06 89 THR A N 1
ATOM 659 C CA . THR A 1 89 ? -17.292 8.761 4.447 1.00 71.06 89 THR A CA 1
ATOM 660 C C . THR A 1 89 ? -15.788 9.034 4.558 1.00 71.06 89 THR A C 1
ATOM 662 O O . THR A 1 89 ? -15.329 9.733 5.459 1.00 71.06 89 THR A O 1
ATOM 665 N N . ALA A 1 90 ? -14.990 8.489 3.632 1.00 59.62 90 ALA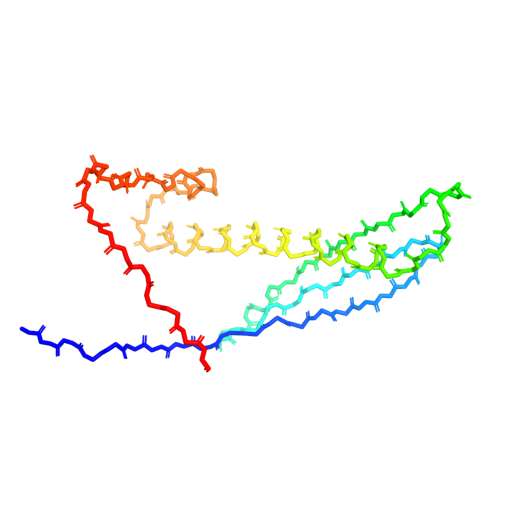 A N 1
ATOM 666 C CA . ALA A 1 90 ? -13.544 8.737 3.591 1.00 59.62 90 ALA A CA 1
ATOM 667 C C . ALA A 1 90 ? -13.203 10.228 3.375 1.00 59.62 90 ALA A C 1
ATOM 669 O O . ALA A 1 90 ? -12.247 10.723 3.968 1.00 59.62 90 ALA A O 1
ATOM 670 N N . ASP A 1 91 ? -14.020 10.952 2.603 1.00 61.47 91 ASP A N 1
ATOM 671 C CA . ASP A 1 91 ? -13.890 12.400 2.387 1.00 61.47 91 ASP A CA 1
ATOM 672 C C . ASP A 1 91 ? -14.061 13.218 3.685 1.00 61.47 91 ASP A C 1
ATOM 674 O O . ASP A 1 91 ? -13.447 14.278 3.846 1.00 61.47 91 ASP A O 1
ATOM 678 N N . ASP A 1 92 ? -14.847 12.714 4.645 1.00 62.94 92 ASP A N 1
ATOM 679 C CA . ASP A 1 92 ? -15.042 13.364 5.947 1.00 62.94 92 ASP A CA 1
ATOM 680 C C . ASP A 1 92 ? -13.788 13.265 6.833 1.00 62.94 92 ASP A C 1
ATOM 682 O O . ASP A 1 92 ? -13.538 14.140 7.664 1.00 62.94 92 ASP A O 1
ATOM 686 N N . LEU A 1 93 ? -12.964 12.226 6.639 1.00 57.16 93 LEU A N 1
ATOM 687 C CA . LEU A 1 93 ? -11.722 12.013 7.391 1.00 57.16 93 LEU A CA 1
ATOM 688 C C . LEU A 1 93 ? -10.538 12.817 6.839 1.00 57.16 93 LEU A C 1
ATOM 690 O O . LEU A 1 93 ? -9.614 13.135 7.590 1.00 57.16 93 LEU A O 1
ATOM 694 N N . GLU A 1 94 ? -10.565 13.181 5.555 1.00 60.06 94 GLU A N 1
ATOM 695 C CA . GLU A 1 94 ? -9.548 14.053 4.954 1.00 60.06 94 GLU A CA 1
ATOM 696 C C . GLU A 1 94 ? -9.662 15.510 5.452 1.00 60.06 94 GLU A C 1
ATOM 698 O O . GLU A 1 94 ? -8.670 16.239 5.463 1.00 60.06 94 GLU A O 1
ATOM 703 N N . HIS A 1 95 ? -10.829 15.915 5.974 1.00 48.56 95 HIS A N 1
ATOM 704 C CA . HIS A 1 95 ? -11.055 17.201 6.646 1.00 48.56 95 HIS A CA 1
ATOM 705 C C . HIS A 1 95 ? -10.812 17.129 8.162 1.00 48.56 95 HIS A C 1
ATOM 707 O O . HIS A 1 95 ? -11.620 17.585 8.977 1.00 48.56 95 HIS A O 1
ATOM 713 N N . VAL A 1 96 ? -9.654 16.620 8.580 1.00 46.25 96 VAL A N 1
ATOM 714 C CA . VAL A 1 96 ? -9.146 16.972 9.910 1.00 46.25 96 VAL A CA 1
ATOM 715 C C . VAL A 1 96 ? -8.910 18.480 9.937 1.00 46.25 96 VAL A C 1
ATOM 717 O O . VAL A 1 96 ? -7.999 18.990 9.291 1.00 46.25 96 VAL A O 1
ATOM 720 N N . HIS A 1 97 ? -9.757 19.202 10.677 1.00 40.22 97 HIS A N 1
ATOM 721 C CA . HIS A 1 97 ? -9.518 20.588 11.062 1.00 40.22 97 HIS A CA 1
ATOM 722 C C . HIS A 1 97 ? -8.060 20.719 11.516 1.00 40.22 97 HIS A C 1
ATOM 724 O O . HIS A 1 97 ? -7.696 20.241 12.594 1.00 40.22 97 HIS A O 1
ATOM 730 N N . GLU A 1 98 ? -7.228 21.391 10.718 1.00 40.12 98 GLU A N 1
ATOM 731 C CA . GLU A 1 98 ? -5.991 21.958 11.224 1.00 40.12 98 GLU A CA 1
ATOM 732 C C . GLU A 1 98 ? -6.396 22.888 12.370 1.00 40.12 98 GLU A C 1
ATOM 734 O O . GLU A 1 98 ? -6.879 24.005 12.168 1.00 40.12 98 GLU A O 1
ATOM 739 N N . ALA A 1 99 ? -6.228 22.419 13.604 1.00 42.62 99 ALA A N 1
ATOM 740 C CA . ALA A 1 99 ? -6.050 23.304 14.734 1.00 42.62 99 ALA A CA 1
ATOM 741 C C . ALA A 1 99 ? -4.748 24.063 14.459 1.00 42.62 99 ALA A C 1
ATOM 743 O O . ALA A 1 99 ? -3.667 23.645 14.870 1.00 42.62 99 ALA A O 1
ATOM 744 N N . GLY A 1 100 ? -4.848 25.137 13.673 1.00 42.12 100 GLY A N 1
ATOM 745 C CA . GLY A 1 100 ? -3.728 26.011 13.383 1.00 42.12 100 GLY A CA 1
ATOM 746 C C . GLY A 1 100 ? -3.158 26.501 14.711 1.00 42.12 100 GLY A C 1
ATOM 747 O O . GLY A 1 100 ? -3.903 27.091 15.501 1.00 42.12 100 GLY A O 1
ATOM 748 N N . PRO A 1 101 ? -1.875 26.256 15.020 1.00 39.53 101 PRO A N 1
ATOM 749 C CA . PRO A 1 101 ? -1.315 26.826 16.222 1.00 39.53 101 PRO A CA 1
ATOM 750 C C . PRO A 1 101 ? -1.182 28.332 16.012 1.00 39.53 101 PRO A C 1
ATOM 752 O O . PRO A 1 101 ? -0.705 28.806 14.977 1.00 39.53 101 PRO A O 1
ATOM 755 N N . ALA A 1 102 ? -1.623 29.079 17.021 1.00 47.81 102 ALA A N 1
ATOM 756 C CA . ALA A 1 102 ? -1.385 30.503 17.132 1.00 47.81 102 ALA A CA 1
ATOM 757 C C . ALA A 1 102 ? 0.106 30.787 16.902 1.00 47.81 102 ALA A C 1
ATOM 759 O O . ALA A 1 102 ? 0.968 30.403 17.691 1.00 47.81 102 ALA A O 1
ATOM 760 N N . ARG A 1 103 ? 0.407 31.467 15.796 1.00 44.81 103 ARG A N 1
ATOM 761 C CA . ARG A 1 103 ? 1.667 32.182 15.640 1.00 44.81 103 ARG A CA 1
ATOM 762 C C . ARG A 1 103 ? 1.661 33.311 16.665 1.00 44.81 103 ARG A C 1
ATOM 764 O O . ARG A 1 103 ? 0.799 34.174 16.557 1.00 44.81 103 ARG A O 1
ATOM 771 N N . THR A 1 104 ? 2.621 33.287 17.585 1.00 49.25 104 THR A N 1
ATOM 772 C CA . THR A 1 104 ? 3.531 34.397 17.932 1.00 49.25 104 THR A CA 1
ATOM 773 C C . THR A 1 104 ? 4.463 33.929 19.055 1.00 49.25 104 THR A C 1
ATOM 775 O O . THR A 1 104 ? 3.992 33.603 20.138 1.00 49.25 104 THR A O 1
ATOM 778 N N . ASP A 1 105 ? 5.763 33.927 18.746 1.00 50.12 105 ASP A N 1
ATOM 779 C CA . ASP A 1 105 ? 6.909 34.044 19.665 1.00 50.12 105 ASP A CA 1
ATOM 780 C C . ASP A 1 105 ? 7.278 32.861 20.594 1.00 50.12 105 ASP A C 1
ATOM 782 O O . ASP A 1 105 ? 6.786 32.785 21.711 1.00 50.12 105 ASP A O 1
ATOM 786 N N . ASP A 1 106 ? 8.247 32.017 20.183 1.00 46.25 106 ASP A N 1
ATOM 787 C CA . ASP A 1 106 ? 9.371 31.566 21.047 1.00 46.25 106 ASP A CA 1
ATOM 788 C C . ASP A 1 106 ? 10.511 30.902 20.216 1.00 46.25 106 ASP A C 1
ATOM 790 O O . ASP A 1 106 ? 10.213 30.175 19.259 1.00 46.25 106 ASP A O 1
ATOM 794 N N . PRO A 1 107 ? 11.811 31.148 20.506 1.00 48.06 107 PRO A N 1
ATOM 795 C CA . PRO A 1 107 ? 12.949 30.753 19.682 1.00 48.06 107 PRO A CA 1
ATOM 796 C C . PRO A 1 107 ? 13.670 29.487 20.186 1.00 48.06 107 PRO A C 1
ATOM 798 O O . PRO A 1 107 ? 13.769 29.233 21.380 1.00 48.06 107 PRO A O 1
ATOM 801 N N . GLY A 1 108 ? 14.324 28.772 19.263 1.00 37.75 108 GLY A N 1
ATOM 802 C CA . GLY A 1 108 ? 15.470 27.910 19.586 1.00 37.75 108 GLY A CA 1
ATOM 803 C C . GLY A 1 108 ? 15.187 26.409 19.629 1.00 37.75 108 GLY A C 1
ATOM 804 O O . GLY A 1 108 ? 14.925 25.834 20.680 1.00 37.75 108 GLY A O 1
ATOM 805 N N 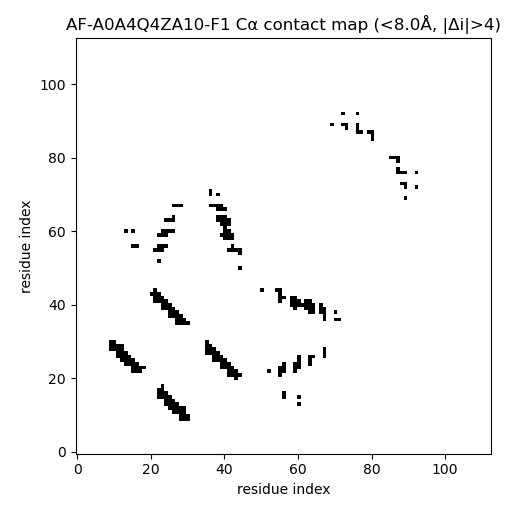. TRP A 1 109 ? 15.359 25.741 18.489 1.00 41.25 109 TRP A N 1
ATOM 806 C CA . TRP A 1 109 ? 15.567 24.293 18.468 1.00 41.25 109 TRP A CA 1
ATOM 807 C C . TRP A 1 109 ? 16.999 23.971 18.937 1.00 41.25 109 TRP A C 1
ATOM 809 O O . TRP A 1 109 ? 17.936 24.596 18.430 1.00 41.25 109 TRP A O 1
ATOM 819 N N . PRO A 1 110 ? 17.228 23.015 19.856 1.00 45.75 110 PRO A N 1
ATOM 820 C CA . PRO A 1 110 ? 18.577 22.567 20.170 1.00 45.75 110 PRO A CA 1
ATOM 821 C C . PRO A 1 110 ? 19.092 21.612 19.086 1.00 45.75 110 PRO A C 1
ATOM 823 O O . PRO A 1 110 ? 18.462 20.605 18.763 1.00 45.75 110 PRO A O 1
ATOM 826 N N . SER A 1 111 ? 20.274 21.910 18.548 1.00 50.06 111 SER A N 1
ATOM 827 C CA . SER A 1 111 ? 21.059 20.949 17.774 1.00 50.06 111 SER A CA 1
ATOM 828 C C . SER A 1 111 ? 21.629 19.878 18.700 1.00 50.06 111 SER A C 1
ATOM 830 O O . SER A 1 111 ? 22.257 20.197 19.708 1.00 50.06 111 SER A O 1
ATOM 832 N N . VAL A 1 112 ? 21.483 18.619 18.308 1.00 46.59 112 VAL A N 1
ATOM 833 C CA . VAL A 1 112 ? 22.312 17.499 18.769 1.00 46.59 112 VAL A CA 1
ATOM 834 C C . VAL A 1 112 ? 22.691 16.709 17.509 1.00 46.59 112 VAL A C 1
ATOM 836 O O . VAL A 1 112 ? 21.844 16.527 16.639 1.00 46.59 112 VAL A O 1
ATOM 839 N N . GLY A 1 113 ? 23.945 16.339 17.261 1.00 43.59 113 GLY A N 1
ATOM 840 C CA . GLY A 1 113 ? 25.035 16.072 18.199 1.00 43.59 113 GLY A CA 1
ATOM 841 C C . GLY A 1 113 ? 25.385 14.601 18.085 1.00 43.59 113 GLY A C 1
ATOM 842 O O . GLY A 1 113 ? 24.503 13.797 18.449 1.00 43.59 113 GLY A O 1
#